Protein AF-0000000082332047 (afdb_homodimer)

Foldseek 3Di:
DPPPPPPPPVVVVVVVVVVVVVVVVVVVVVVVVVVVVVVVVVVVQVVDDFKDWAADDPVRPATWIGGPQKIAGPPPGDIDGD/DPPPPPPPPVVVVVVVVVVVVVVVVVVVVVVVVVVVVVVVVVVVQVVDDFKDWAADDPVRPATWIGGPQKIAGPPPGDIDGD

Solvent-accessible surface area (backbone atoms only — not comparable to full-atom values): 9061 Å² total; per-residue (Å²): 134,85,78,73,76,70,76,50,71,62,59,59,49,50,51,49,51,48,53,47,50,50,51,49,51,50,36,55,51,46,52,47,49,41,49,13,49,51,43,31,42,55,39,58,39,67,74,37,93,59,46,48,76,53,61,72,35,92,85,58,48,19,35,21,39,34,40,89,51,27,38,30,28,70,75,79,66,50,71,44,79,106,132,86,77,72,79,71,76,50,71,62,59,57,48,49,52,49,51,48,52,46,50,50,49,48,52,49,37,54,52,46,51,47,51,39,49,14,49,52,42,30,44,53,38,58,39,67,74,38,92,60,46,48,77,52,59,71,36,92,84,59,48,20,34,22,38,33,40,89,53,27,40,30,29,71,75,79,65,50,70,45,78,1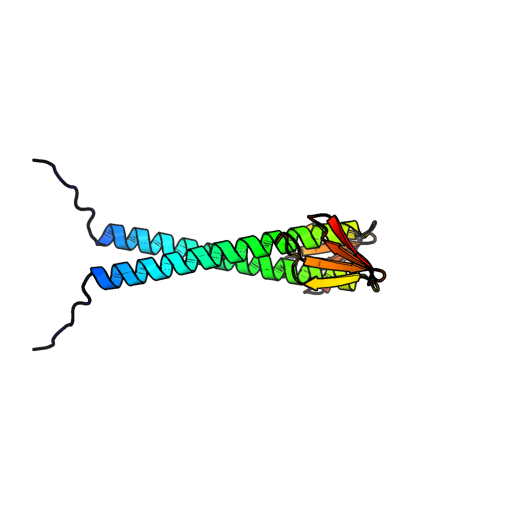06

pLDDT: mean 87.57, std 13.65, range [41.75, 98.06]

Organism: NCBI:txid2816475

Sequence (164 aa):
MNHRTRSTPARGRRVRSNRLRDLEDRLANTERRIERLENTLKGVVREFEDVSIGGPCKCGESLLIVRHRTIYCPSCRYRRTIMNHRTRSTPARGRRVRSNRLRDLEDRLANTERRIERLENTLKGVVREFEDVSIGGPCKCGESLLIVRHRTIYCPSCRYRRTI

Radius of gyration: 23.43 Å; Cα contacts (8 Å, |Δi|>4): 212; chains: 2; bounding box: 39×77×56 Å

Nearest PDB structures (foldseek):
  5n5y-assembly1_I  TM=5.019E-01  e=5.240E+00  Saccharomyces cerevisiae
  5n5y-assembly1_I  TM=5.019E-01  e=5.240E+00  Saccharomyces cerevisiae

Structure (mmCIF, N/CA/C/O backbone):
data_AF-0000000082332047-model_v1
#
loop_
_entity.id
_entity.type
_entity.pdbx_description
1 polymer 'Uncharacterized protein'
#
loop_
_atom_site.group_PDB
_atom_site.id
_atom_site.type_symbol
_atom_site.label_atom_id
_atom_site.label_alt_id
_atom_site.label_comp_id
_atom_site.label_asym_id
_atom_site.label_entity_id
_atom_site.label_seq_id
_atom_site.pdbx_PDB_ins_code
_atom_site.Cartn_x
_atom_site.Cartn_y
_atom_site.Cartn_z
_atom_site.occupancy
_atom_site.B_iso_or_equiv
_atom_site.auth_seq_id
_atom_site.auth_comp_id
_atom_site.auth_asym_id
_atom_site.auth_atom_id
_atom_site.pdbx_PDB_model_num
ATOM 1 N N . MET A 1 1 ? -0.393 38.594 42.656 1 41.75 1 MET A N 1
ATOM 2 C CA . MET A 1 1 ? -0.015 38.875 41.281 1 41.75 1 MET A CA 1
ATOM 3 C C . MET A 1 1 ? 0.125 37.594 40.469 1 41.75 1 MET A C 1
ATOM 5 O O . MET A 1 1 ? 1.046 36.812 40.688 1 41.75 1 MET A O 1
ATOM 9 N N . ASN A 1 2 ? -0.946 36.844 40.094 1 51.12 2 ASN A N 1
ATOM 10 C CA . ASN A 1 2 ? -1.049 35.719 39.188 1 51.12 2 ASN A CA 1
ATOM 11 C C . ASN A 1 2 ? -0.37 36 37.844 1 51.12 2 ASN A C 1
ATOM 13 O O . ASN A 1 2 ? -0.792 36.906 37.125 1 51.12 2 ASN A O 1
ATOM 17 N N . HIS A 1 3 ? 0.98 35.906 37.75 1 57 3 HIS A N 1
ATOM 18 C CA . HIS A 1 3 ? 1.744 36 36.5 1 57 3 HIS A CA 1
ATOM 19 C C . HIS A 1 3 ? 1.159 35.062 35.438 1 57 3 HIS A C 1
ATOM 21 O O . HIS A 1 3 ? 1.322 33.844 35.5 1 57 3 HIS A O 1
ATOM 27 N N . ARG A 1 4 ? 0.057 35.344 34.906 1 57.78 4 ARG A N 1
ATOM 28 C CA . ARG A 1 4 ? -0.281 34.688 33.656 1 57.78 4 ARG A CA 1
ATOM 29 C C . ARG A 1 4 ? 0.832 34.844 32.625 1 57.78 4 ARG A C 1
ATOM 31 O O . ARG A 1 4 ? 1.12 35.969 32.188 1 57.78 4 ARG A O 1
ATOM 38 N N . THR A 1 5 ? 1.912 34.094 32.625 1 58.16 5 THR A N 1
ATOM 39 C CA . THR A 1 5 ? 2.824 33.969 31.5 1 58.16 5 THR A CA 1
ATOM 40 C C . THR A 1 5 ? 2.049 33.875 30.188 1 58.16 5 THR A C 1
ATOM 42 O O . THR A 1 5 ? 1.42 32.844 29.906 1 58.16 5 THR A O 1
ATOM 45 N N . ARG A 1 6 ? 1.624 34.938 29.609 1 55.12 6 ARG A N 1
ATOM 46 C CA . ARG A 1 6 ? 1.064 35 28.266 1 55.12 6 ARG A CA 1
ATOM 47 C C . ARG A 1 6 ? 2.033 34.438 27.25 1 55.12 6 ARG A C 1
ATOM 49 O O . ARG A 1 6 ? 3.117 34.969 27.031 1 55.12 6 ARG A O 1
ATOM 56 N N . SER A 1 7 ? 2.107 33.094 27.109 1 59.41 7 SER A N 1
ATOM 57 C CA . SER A 1 7 ? 2.85 32.562 25.969 1 59.41 7 SER A CA 1
ATOM 58 C C . SER A 1 7 ? 2.693 33.469 24.75 1 59.41 7 SER A C 1
ATOM 60 O O . SER A 1 7 ? 1.574 33.812 24.359 1 59.41 7 SER A O 1
ATOM 62 N N . THR A 1 8 ? 3.582 34.344 24.391 1 61.56 8 THR A N 1
ATOM 63 C CA . THR A 1 8 ? 3.602 35.25 23.25 1 61.56 8 THR A CA 1
ATOM 64 C C . THR A 1 8 ? 3.08 34.562 22 1 61.56 8 THR A C 1
ATOM 66 O O . THR A 1 8 ? 3.4 33.406 21.75 1 61.56 8 THR A O 1
ATOM 69 N N . PRO A 1 9 ? 2.096 35.125 21.406 1 67.19 9 PRO A N 1
ATOM 70 C CA . PRO A 1 9 ? 1.509 34.594 20.156 1 67.19 9 PRO A CA 1
ATOM 71 C C . PRO A 1 9 ? 2.553 34.031 19.219 1 67.19 9 PRO A C 1
ATOM 73 O O . PRO A 1 9 ? 2.242 33.125 18.422 1 67.19 9 PRO A O 1
ATOM 76 N N . ALA A 1 10 ? 3.832 34.438 19.484 1 70.38 10 ALA A N 1
ATOM 77 C CA . ALA A 1 10 ? 4.875 34 18.578 1 70.38 10 ALA A CA 1
ATOM 78 C C . ALA A 1 10 ? 5.215 32.531 18.812 1 70.38 10 ALA A C 1
ATOM 80 O O . ALA A 1 10 ? 5.434 31.781 17.859 1 70.38 10 ALA A O 1
ATOM 81 N N . ARG A 1 11 ? 5.344 32.094 20.109 1 67.81 11 ARG A N 1
ATOM 82 C CA . ARG A 1 11 ? 5.688 30.703 20.422 1 67.81 11 ARG A CA 1
ATOM 83 C C . ARG A 1 11 ? 4.586 29.75 19.969 1 67.81 11 ARG A C 1
ATOM 85 O O . ARG A 1 11 ? 4.871 28.688 19.438 1 67.81 11 ARG A O 1
ATOM 92 N N . GLY A 1 12 ? 3.357 30.172 20.219 1 65 12 GLY A N 1
ATOM 93 C CA . GLY A 1 12 ? 2.217 29.375 19.781 1 65 12 GLY A CA 1
ATOM 94 C C . GLY A 1 12 ? 2.156 29.188 18.281 1 65 12 GLY A C 1
ATOM 95 O O . GLY A 1 12 ? 1.878 28.078 17.797 1 65 12 GLY A O 1
ATOM 96 N N . ARG A 1 13 ? 2.539 30.297 17.578 1 67.94 13 ARG A N 1
ATOM 97 C CA . ARG A 1 13 ? 2.553 30.25 16.109 1 67.94 13 ARG A CA 1
ATOM 98 C C . ARG A 1 13 ? 3.656 29.328 15.609 1 67.94 13 ARG A C 1
ATOM 100 O O . ARG A 1 13 ? 3.449 28.562 14.656 1 67.94 13 ARG A O 1
ATOM 107 N N . ARG A 1 14 ? 4.773 29.406 16.312 1 71.5 14 ARG A N 1
ATOM 108 C CA . ARG A 1 14 ? 5.902 28.562 15.938 1 71.5 14 ARG A CA 1
ATOM 109 C C .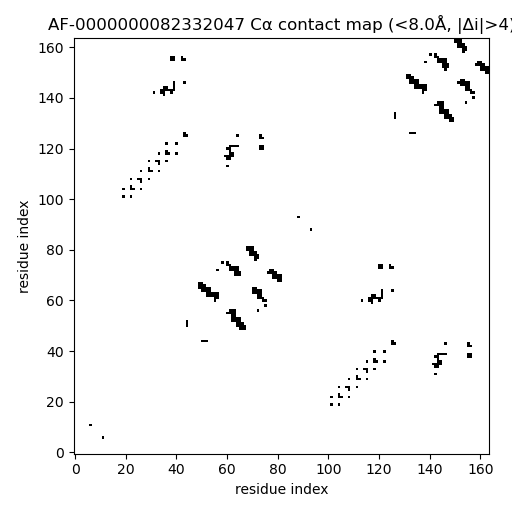 ARG A 1 14 ? 5.59 27.094 16.172 1 71.5 14 ARG A C 1
ATOM 111 O O . ARG A 1 14 ? 5.914 26.234 15.352 1 71.5 14 ARG A O 1
ATOM 118 N N . VAL A 1 15 ? 4.953 26.797 17.312 1 67.62 15 VAL A N 1
ATOM 119 C CA . VAL A 1 15 ? 4.598 25.422 17.641 1 67.62 15 VAL A CA 1
ATOM 120 C C . VAL A 1 15 ? 3.576 24.906 16.625 1 67.62 15 VAL A C 1
ATOM 122 O O . VAL A 1 15 ? 3.691 23.766 16.141 1 67.62 15 VAL A O 1
ATOM 125 N N . ARG A 1 16 ? 2.715 25.781 16.281 1 69.88 16 ARG A N 1
ATOM 126 C CA . ARG A 1 16 ? 1.701 25.391 15.297 1 69.88 16 ARG A CA 1
ATOM 127 C C . ARG A 1 16 ? 2.32 25.172 13.922 1 69.88 16 ARG A C 1
ATOM 129 O O . ARG A 1 16 ? 1.95 24.234 13.211 1 69.88 16 ARG A O 1
ATOM 136 N N . SER A 1 17 ? 3.293 26.031 13.641 1 77 17 SER A N 1
ATOM 137 C CA . SER A 1 17 ? 3.975 25.906 12.359 1 77 17 SER A CA 1
ATOM 138 C C . SER A 1 17 ? 4.77 24.609 12.289 1 77 17 SER A C 1
ATOM 140 O O . SER A 1 17 ? 4.766 23.922 11.258 1 77 17 SER A O 1
ATOM 142 N N . ASN A 1 18 ? 5.277 24.234 13.508 1 82.5 18 ASN A N 1
ATOM 143 C CA . ASN A 1 18 ? 6.062 23 13.547 1 82.5 18 ASN A CA 1
ATOM 144 C C . ASN A 1 18 ? 5.172 21.766 13.438 1 82.5 18 ASN A C 1
ATOM 146 O O . ASN A 1 18 ? 5.523 20.797 12.758 1 82.5 18 ASN A O 1
ATOM 150 N N . ARG A 1 19 ? 4.062 21.875 14.102 1 82.25 19 ARG A N 1
ATOM 151 C CA . ARG A 1 19 ? 3.133 20.75 14.031 1 82.25 19 ARG A CA 1
ATOM 152 C C . ARG A 1 19 ? 2.604 20.562 12.609 1 82.25 19 ARG A C 1
ATOM 154 O O . ARG A 1 19 ? 2.451 19.438 12.148 1 82.25 19 ARG A O 1
ATOM 161 N N . LEU A 1 20 ? 2.348 21.625 11.922 1 84.5 20 LEU A N 1
ATOM 162 C CA . LEU A 1 20 ? 1.877 21.578 10.539 1 84.5 20 LEU A CA 1
ATOM 163 C C . LEU A 1 20 ? 2.928 20.969 9.625 1 84.5 20 LEU A C 1
ATOM 165 O O . LEU A 1 20 ? 2.605 20.125 8.773 1 84.5 20 LEU A O 1
ATOM 169 N N . ARG A 1 21 ? 4.113 21.422 9.797 1 87.31 21 ARG A N 1
ATOM 170 C CA . ARG A 1 21 ? 5.203 20.891 8.992 1 87.31 21 ARG A CA 1
ATOM 171 C C . ARG A 1 21 ? 5.406 19.406 9.258 1 87.31 21 ARG A C 1
ATOM 173 O O . ARG A 1 21 ? 5.641 18.625 8.328 1 87.31 21 ARG A O 1
ATOM 180 N N . ASP A 1 22 ? 5.344 19.047 10.484 1 91.25 22 ASP A N 1
ATOM 181 C CA . ASP A 1 22 ? 5.477 17.641 10.852 1 91.25 22 ASP A CA 1
ATOM 182 C C . ASP A 1 22 ? 4.375 16.797 10.203 1 91.25 22 ASP A C 1
ATOM 184 O O . ASP A 1 22 ? 4.648 15.727 9.648 1 91.25 22 ASP A O 1
ATOM 188 N N . LEU A 1 23 ? 3.188 17.281 10.234 1 91.19 23 LEU A N 1
ATOM 189 C CA . LEU A 1 23 ? 2.064 16.578 9.633 1 91.19 23 LEU A CA 1
ATOM 190 C C . LEU A 1 23 ? 2.215 16.5 8.117 1 91.19 23 LEU A C 1
ATOM 192 O O . LEU A 1 23 ? 1.896 15.477 7.508 1 91.19 23 LEU A O 1
ATOM 196 N N . GLU A 1 24 ? 2.688 17.484 7.535 1 91 24 GLU A N 1
ATOM 197 C CA . GLU A 1 24 ? 2.916 17.484 6.094 1 91 24 GLU A CA 1
ATOM 198 C C . GLU A 1 24 ? 3.996 16.484 5.703 1 91 24 GLU A C 1
ATOM 200 O O . GLU A 1 24 ? 3.865 15.789 4.691 1 91 24 GLU A O 1
ATOM 205 N N . ASP A 1 25 ? 4.996 16.438 6.438 1 93 25 ASP A N 1
ATOM 206 C CA . ASP A 1 25 ? 6.074 15.484 6.18 1 93 25 ASP A CA 1
ATOM 207 C C . ASP A 1 25 ? 5.59 14.047 6.34 1 93 25 ASP A C 1
ATOM 209 O O . ASP A 1 25 ? 5.926 13.18 5.531 1 93 25 ASP A O 1
ATOM 213 N N . ARG A 1 26 ? 4.922 13.906 7.41 1 95.12 26 ARG A N 1
ATOM 214 C CA . ARG A 1 26 ? 4.371 12.57 7.621 1 95.12 26 ARG A CA 1
ATOM 215 C C . ARG A 1 26 ? 3.43 12.18 6.488 1 95.12 26 ARG A C 1
ATOM 217 O O . ARG A 1 26 ? 3.449 11.031 6.027 1 95.12 26 ARG A O 1
ATOM 224 N N . LEU A 1 27 ? 2.664 13.078 6.055 1 95.25 27 LEU A N 1
ATOM 225 C CA . LEU A 1 27 ? 1.746 12.805 4.953 1 95.25 27 LEU A CA 1
ATOM 226 C C . LEU A 1 27 ? 2.51 12.477 3.678 1 95.25 27 LEU A C 1
ATOM 228 O O . LEU A 1 27 ? 2.174 11.516 2.979 1 95.25 27 LEU A O 1
ATOM 232 N N . ALA A 1 28 ? 3.465 13.219 3.395 1 94.38 28 ALA A N 1
ATOM 233 C CA . ALA A 1 28 ? 4.27 12.977 2.203 1 94.38 28 ALA A CA 1
ATOM 234 C C . ALA A 1 28 ? 4.91 11.586 2.25 1 94.38 28 ALA A C 1
ATOM 236 O O . ALA A 1 28 ? 4.938 10.875 1.243 1 94.38 28 ALA A O 1
ATOM 237 N N . ASN A 1 29 ? 5.398 11.203 3.404 1 95.56 29 ASN A N 1
ATOM 238 C CA . ASN A 1 29 ? 6.012 9.891 3.574 1 95.56 29 ASN A CA 1
ATOM 239 C C . ASN A 1 29 ? 4.992 8.766 3.393 1 95.56 29 ASN A C 1
ATOM 241 O O . ASN A 1 29 ? 5.281 7.758 2.746 1 95.56 29 ASN A O 1
ATOM 245 N N . THR A 1 30 ? 3.898 8.961 3.939 1 96.62 30 THR A N 1
ATOM 246 C CA . THR A 1 30 ? 2.838 7.965 3.84 1 96.62 30 THR A CA 1
ATOM 247 C C . THR A 1 30 ? 2.375 7.812 2.393 1 96.62 30 THR A C 1
ATOM 249 O O . THR A 1 30 ? 2.098 6.699 1.939 1 96.62 30 THR A O 1
ATOM 252 N N . GLU A 1 31 ? 2.348 8.875 1.711 1 96.75 31 GLU A N 1
ATOM 253 C CA . GLU A 1 31 ? 1.951 8.828 0.306 1 96.75 31 GLU A CA 1
ATOM 254 C C . GLU A 1 31 ? 2.979 8.078 -0.533 1 96.75 31 GLU A C 1
ATOM 256 O O . GLU A 1 31 ? 2.615 7.316 -1.433 1 96.75 31 GLU A O 1
ATOM 261 N N . ARG A 1 32 ? 4.172 8.188 -0.252 1 95 32 ARG A N 1
ATOM 262 C CA . ARG A 1 32 ? 5.227 7.449 -0.937 1 95 32 ARG A CA 1
ATOM 263 C C . ARG A 1 32 ? 5.125 5.957 -0.644 1 95 32 ARG A C 1
ATOM 265 O O . ARG A 1 32 ? 5.336 5.129 -1.531 1 95 32 ARG A O 1
ATOM 272 N N . ARG A 1 33 ? 4.844 5.711 0.536 1 96.81 33 ARG A N 1
ATOM 273 C CA . ARG A 1 33 ? 4.668 4.312 0.912 1 96.81 33 ARG A CA 1
ATOM 274 C C . ARG A 1 33 ? 3.5 3.686 0.157 1 96.81 33 ARG A C 1
ATOM 276 O O . ARG A 1 33 ? 3.582 2.535 -0.278 1 96.81 33 ARG A O 1
ATOM 283 N N . ILE A 1 34 ? 2.453 4.438 0.004 1 97.56 34 ILE A N 1
ATOM 284 C CA . ILE A 1 34 ? 1.294 3.967 -0.747 1 97.56 34 ILE A CA 1
ATOM 285 C C . ILE A 1 34 ? 1.705 3.645 -2.182 1 97.56 34 ILE A C 1
ATOM 287 O O . ILE A 1 34 ? 1.398 2.566 -2.695 1 97.56 34 ILE A O 1
ATOM 291 N N . GLU A 1 35 ? 2.408 4.52 -2.758 1 97 35 GLU A N 1
ATOM 292 C CA . GLU A 1 35 ? 2.861 4.309 -4.129 1 97 35 GLU A CA 1
ATOM 293 C C . GLU A 1 35 ? 3.75 3.07 -4.23 1 97 35 GLU A 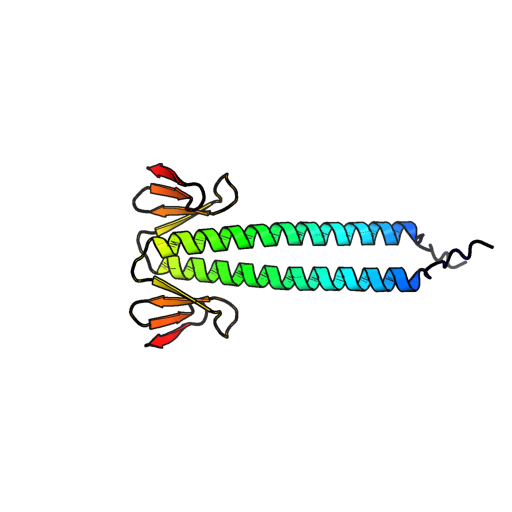C 1
ATOM 295 O O . GLU A 1 35 ? 3.604 2.268 -5.156 1 97 35 GLU A O 1
ATOM 300 N N . ARG A 1 36 ? 4.609 2.949 -3.334 1 97.62 36 ARG A N 1
ATOM 301 C CA . ARG A 1 36 ? 5.508 1.801 -3.295 1 97.62 36 ARG A CA 1
ATOM 302 C C . ARG A 1 36 ? 4.727 0.495 -3.205 1 97.62 36 ARG A C 1
ATOM 304 O O . ARG A 1 36 ? 5.004 -0.453 -3.943 1 97.62 36 ARG A O 1
ATOM 311 N N . LEU A 1 37 ? 3.77 0.5 -2.348 1 97.62 37 LEU A N 1
ATOM 3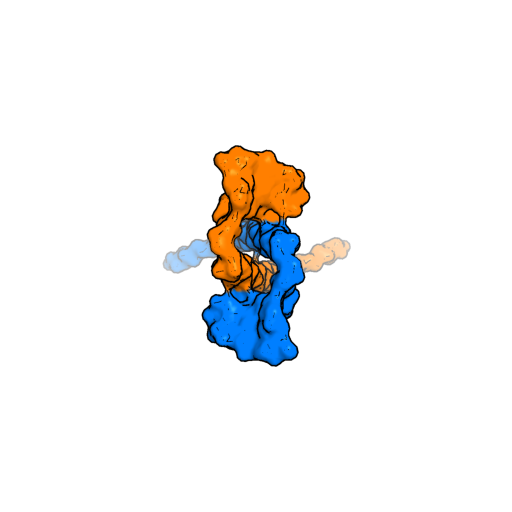12 C CA . LEU A 1 37 ? 2.971 -0.702 -2.131 1 97.62 37 LEU A CA 1
ATOM 313 C C . LEU A 1 37 ? 2.102 -1.003 -3.346 1 97.62 37 LEU A C 1
ATOM 315 O O . LEU A 1 37 ? 1.949 -2.164 -3.732 1 97.62 37 LEU A O 1
ATOM 319 N N . GLU A 1 38 ? 1.553 0.039 -3.932 1 97.44 38 GLU A N 1
ATOM 320 C CA . GLU A 1 38 ? 0.741 -0.141 -5.133 1 97.44 38 GLU A CA 1
ATOM 321 C C . GLU A 1 38 ? 1.568 -0.719 -6.277 1 97.44 38 GLU A C 1
ATOM 323 O O . GLU A 1 38 ? 1.133 -1.651 -6.953 1 97.44 38 GLU A O 1
ATOM 328 N N . ASN A 1 39 ? 2.699 -0.23 -6.43 1 97.12 39 ASN A N 1
ATOM 329 C CA . ASN A 1 39 ? 3.59 -0.727 -7.473 1 97.12 39 ASN A CA 1
ATOM 330 C C . ASN A 1 39 ? 4.004 -2.174 -7.215 1 97.12 39 ASN A C 1
ATOM 332 O O . ASN A 1 39 ? 4.086 -2.975 -8.148 1 97.12 39 ASN A O 1
ATOM 336 N N . THR A 1 40 ? 4.312 -2.453 -5.996 1 97.19 40 THR A N 1
ATOM 337 C CA . THR A 1 40 ? 4.691 -3.812 -5.629 1 97.19 40 THR A CA 1
ATOM 338 C C . THR A 1 40 ? 3.541 -4.781 -5.879 1 97.19 40 THR A C 1
ATOM 340 O O . THR A 1 40 ? 3.742 -5.867 -6.426 1 97.19 40 THR A O 1
ATOM 343 N N . LEU A 1 41 ? 2.367 -4.363 -5.488 1 96.94 41 LEU A N 1
ATOM 344 C CA . LEU A 1 41 ? 1.184 -5.191 -5.688 1 96.94 41 LEU A CA 1
ATOM 345 C C . LEU A 1 41 ? 0.951 -5.461 -7.168 1 96.94 41 LEU A C 1
ATOM 347 O O . LEU A 1 41 ? 0.695 -6.602 -7.566 1 96.94 41 LEU A O 1
ATOM 351 N N . LYS A 1 42 ? 1.071 -4.441 -7.949 1 95.5 42 LYS A N 1
ATOM 352 C CA . LYS A 1 42 ? 0.954 -4.609 -9.398 1 95.5 42 LYS A CA 1
ATOM 353 C C . LYS A 1 42 ? 2.004 -5.582 -9.922 1 95.5 42 LYS A C 1
ATOM 355 O O . LYS A 1 42 ? 1.708 -6.422 -10.773 1 95.5 42 LYS A O 1
ATOM 360 N N . GLY A 1 43 ? 3.162 -5.465 -9.445 1 94.06 43 GLY A N 1
ATOM 361 C CA . GLY A 1 43 ? 4.242 -6.352 -9.844 1 94.06 43 GLY A CA 1
ATOM 362 C C . GLY A 1 43 ? 3.98 -7.805 -9.5 1 94.06 43 GLY A C 1
ATOM 363 O O . GLY A 1 43 ? 4.207 -8.695 -10.32 1 94.06 43 GLY A O 1
ATOM 364 N N . VAL A 1 44 ? 3.521 -8.039 -8.289 1 93.75 44 VAL A N 1
ATOM 365 C CA . VAL A 1 44 ? 3.26 -9.406 -7.832 1 93.75 44 VAL A CA 1
ATOM 366 C C . VAL A 1 44 ? 2.131 -10.016 -8.656 1 93.75 44 VAL A C 1
ATOM 368 O O . VAL A 1 44 ? 2.219 -11.172 -9.078 1 93.75 44 VAL A O 1
ATOM 371 N N . VAL A 1 45 ? 1.088 -9.25 -8.938 1 93.38 45 VAL A N 1
ATOM 372 C CA . VAL A 1 45 ? -0.079 -9.742 -9.664 1 93.38 45 VAL A CA 1
ATOM 373 C C . VAL A 1 45 ? 0.313 -10.094 -11.102 1 93.38 45 VAL A C 1
ATOM 375 O O . VAL A 1 45 ? -0.202 -11.055 -11.672 1 93.38 45 VAL A O 1
ATOM 378 N N . ARG A 1 46 ? 1.261 -9.391 -11.594 1 90.75 46 ARG A N 1
ATOM 379 C CA . ARG A 1 46 ? 1.711 -9.633 -12.961 1 90.75 46 ARG A CA 1
ATOM 380 C C . ARG A 1 46 ? 2.42 -10.977 -13.078 1 90.75 46 ARG A C 1
ATOM 382 O O . ARG A 1 46 ? 2.529 -11.539 -14.172 1 90.75 46 ARG A O 1
ATOM 389 N N . GLU A 1 47 ? 2.83 -11.391 -11.984 1 86.62 47 GLU A N 1
ATOM 390 C CA . GLU A 1 47 ? 3.553 -12.656 -11.984 1 86.62 47 GLU A CA 1
ATOM 391 C C . GLU A 1 47 ? 2.602 -13.836 -12.188 1 86.62 47 GLU A C 1
ATOM 393 O O . GLU A 1 47 ? 3.039 -14.953 -12.469 1 86.62 47 GLU A O 1
ATOM 398 N N . PHE A 1 48 ? 1.339 -13.484 -12.102 1 85.25 48 PHE A N 1
ATOM 399 C CA . PHE A 1 48 ? 0.385 -14.586 -12.117 1 85.25 48 PHE A CA 1
ATOM 400 C C . PHE A 1 48 ? -0.697 -14.352 -13.164 1 85.25 48 PHE A C 1
ATOM 402 O O . PHE A 1 48 ? -1.232 -13.25 -13.273 1 85.25 48 PHE A O 1
ATOM 409 N N . GLU A 1 49 ? -1.07 -15.359 -13.914 1 84.88 49 GLU A N 1
ATOM 410 C CA . GLU A 1 49 ? -2.049 -15.25 -14.992 1 84.88 49 GLU A CA 1
ATOM 411 C C . GLU A 1 49 ? -3.475 -15.297 -14.453 1 84.88 49 GLU A C 1
ATOM 413 O O . GLU A 1 49 ? -4.387 -14.719 -15.039 1 84.88 49 GLU A O 1
ATOM 418 N N . ASP A 1 50 ? -3.592 -15.789 -13.336 1 88.88 50 ASP A N 1
ATOM 419 C CA . ASP A 1 50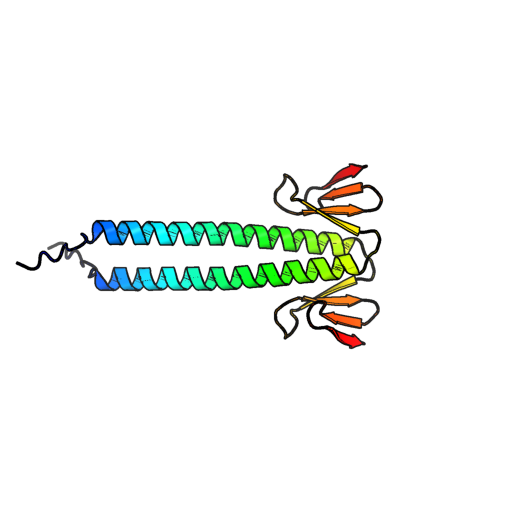 ? -4.961 -16.094 -12.93 1 88.88 50 ASP A CA 1
ATOM 420 C C . ASP A 1 50 ? -5.355 -15.273 -11.695 1 88.88 50 ASP A C 1
ATOM 422 O O . ASP A 1 50 ? -6.289 -15.641 -10.977 1 88.88 50 ASP A O 1
ATOM 426 N N . VAL A 1 51 ? -4.555 -14.281 -11.422 1 92.69 51 VAL A N 1
ATOM 427 C CA . VAL A 1 51 ? -4.871 -13.484 -10.242 1 92.69 51 VAL A CA 1
ATOM 428 C C . VAL A 1 51 ? -5.082 -12.023 -10.648 1 92.69 51 VAL A C 1
ATOM 430 O O . VAL A 1 51 ? -4.336 -11.484 -11.469 1 92.69 51 VAL A O 1
ATOM 433 N N . SER A 1 52 ? -6.164 -11.391 -10.133 1 95.19 52 SER A N 1
ATOM 434 C CA . SER A 1 52 ? -6.402 -9.961 -10.281 1 95.19 52 SER A CA 1
ATOM 435 C C . SER A 1 52 ? -6.922 -9.352 -8.984 1 95.19 52 SER A C 1
ATOM 437 O O . SER A 1 52 ? -7.234 -10.07 -8.031 1 95.19 52 SER A O 1
ATOM 439 N N . ILE A 1 53 ? -6.828 -8.07 -8.977 1 96.12 53 ILE A N 1
ATOM 440 C CA . ILE A 1 53 ? -7.238 -7.34 -7.781 1 96.12 53 ILE A CA 1
ATOM 441 C C . ILE A 1 53 ? -8.547 -6.602 -8.047 1 96.12 53 ILE A C 1
ATOM 443 O O . ILE A 1 53 ? -8.695 -5.938 -9.078 1 96.12 53 ILE A O 1
ATOM 447 N N . GLY A 1 54 ? -9.484 -6.738 -7.055 1 94.75 54 GLY A N 1
ATOM 448 C CA . GLY A 1 54 ? -10.734 -6 -7.109 1 94.75 54 GLY A CA 1
ATOM 449 C C . GLY A 1 54 ? -10.75 -4.789 -6.199 1 94.75 54 GLY A C 1
ATOM 450 O O . GLY A 1 54 ? -9.703 -4.309 -5.766 1 94.75 54 GLY A O 1
ATOM 451 N N . GLY A 1 55 ? -11.852 -4.191 -5.996 1 95.5 55 GLY A N 1
ATOM 452 C CA . GLY A 1 55 ? -12.039 -3.049 -5.117 1 95.5 55 GLY A CA 1
ATOM 453 C C . GLY A 1 55 ? -11.945 -3.404 -3.646 1 95.5 55 GLY A C 1
ATOM 454 O O . GLY A 1 55 ? -11.617 -4.543 -3.297 1 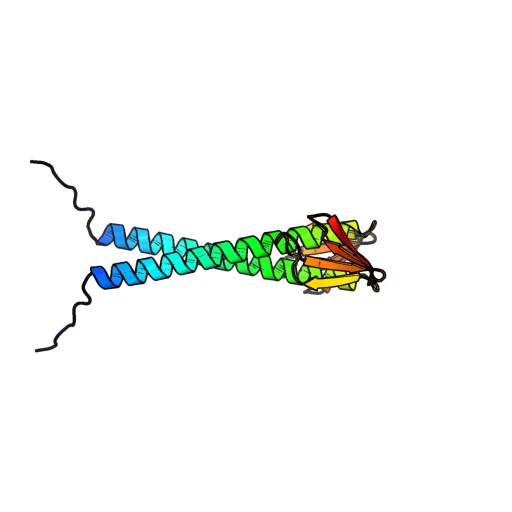95.5 55 GLY A O 1
ATOM 455 N N . PRO A 1 56 ? -12.156 -2.404 -2.883 1 96.5 56 PRO A N 1
ATOM 456 C CA . PRO A 1 56 ? -12.047 -2.623 -1.438 1 96.5 56 PRO A CA 1
ATOM 457 C C . PRO A 1 56 ? -13.148 -3.537 -0.9 1 96.5 56 PRO A C 1
ATOM 459 O O . PRO A 1 56 ? -14.289 -3.467 -1.356 1 96.5 56 PRO A O 1
ATOM 462 N N . CYS A 1 57 ? -12.703 -4.363 -0.074 1 97.75 57 CYS A N 1
ATOM 463 C CA . CYS A 1 57 ? -13.68 -5.117 0.715 1 97.75 57 CYS A CA 1
ATOM 464 C C . CYS A 1 57 ? -14.469 -4.191 1.631 1 97.75 57 CYS A C 1
ATOM 466 O O . CYS A 1 57 ? -13.969 -3.143 2.045 1 97.75 57 CYS A O 1
ATOM 468 N N . LYS A 1 58 ? -15.641 -4.594 2.027 1 96.31 58 LYS A N 1
ATOM 469 C CA . LYS A 1 58 ? -16.5 -3.814 2.92 1 96.31 58 LYS A CA 1
ATOM 470 C C . LYS A 1 58 ? -15.875 -3.699 4.312 1 96.31 58 LYS A C 1
ATOM 472 O O . LYS A 1 58 ? -16.172 -2.764 5.055 1 96.31 58 LYS A O 1
ATOM 477 N N . CYS A 1 59 ? -15.047 -4.633 4.598 1 96.94 59 CYS A N 1
ATOM 478 C CA . CYS A 1 59 ? -14.406 -4.594 5.91 1 96.94 59 CYS A CA 1
ATOM 479 C C . CYS A 1 59 ? -13.438 -3.426 6.012 1 96.94 59 CYS A C 1
ATOM 481 O O . CYS A 1 59 ? -13.078 -2.998 7.113 1 96.94 59 CYS A O 1
ATOM 483 N N . GLY A 1 60 ? -12.93 -3.051 4.914 1 95.75 60 GLY A N 1
ATOM 484 C CA . GLY A 1 60 ? -12.055 -1.892 4.863 1 95.75 60 GLY A CA 1
ATOM 485 C C . GLY A 1 60 ? -10.594 -2.236 5.074 1 95.75 60 GLY A C 1
ATOM 486 O O . GLY A 1 60 ? -9.734 -1.353 5.074 1 95.75 60 GLY A O 1
ATOM 487 N N . GLU A 1 61 ? -10.281 -3.486 5.133 1 97.25 61 GLU A N 1
ATOM 488 C CA . GLU A 1 61 ? -8.945 -3.867 5.57 1 97.25 61 GLU A CA 1
ATOM 489 C C . GLU A 1 61 ? -8.102 -4.367 4.402 1 97.25 61 GLU A C 1
ATOM 491 O O . GLU A 1 61 ? -6.875 -4.469 4.508 1 97.25 61 GLU A O 1
ATOM 496 N N . SER A 1 62 ? -8.805 -4.695 3.381 1 98 62 SER A N 1
ATOM 497 C CA . SER A 1 62 ? -8.086 -5.199 2.215 1 98 62 SER A CA 1
ATOM 498 C C . SER A 1 62 ? -8.867 -4.945 0.93 1 98 62 SER A C 1
ATOM 500 O O . SER A 1 62 ? -10.062 -4.633 0.974 1 98 62 SER A O 1
ATOM 502 N N . LEU A 1 63 ? -8.117 -5.027 -0.154 1 97.56 63 LEU A N 1
ATOM 503 C CA . LEU A 1 63 ? -8.758 -5.18 -1.459 1 97.56 63 LEU A CA 1
ATOM 504 C C . LEU A 1 63 ? -9.133 -6.637 -1.712 1 97.56 63 LEU A C 1
ATOM 506 O O . LEU A 1 63 ? -8.547 -7.547 -1.118 1 97.56 63 LEU A O 1
ATOM 510 N N . LEU A 1 64 ? -10.086 -6.758 -2.562 1 97.69 64 LEU A N 1
ATOM 511 C CA . LEU A 1 64 ? -10.508 -8.109 -2.92 1 97.69 64 LEU A CA 1
ATOM 512 C C . LEU A 1 64 ? -9.547 -8.727 -3.926 1 97.69 64 LEU A C 1
ATOM 514 O O . LEU A 1 64 ? -9.055 -8.047 -4.824 1 97.69 64 LEU A O 1
ATOM 518 N N . ILE A 1 65 ? -9.305 -10.047 -3.795 1 96.88 65 ILE A N 1
ATOM 519 C CA . ILE A 1 65 ? -8.492 -10.82 -4.723 1 96.88 65 ILE A CA 1
ATOM 520 C C . ILE A 1 65 ? -9.391 -11.719 -5.574 1 96.88 65 ILE A C 1
ATOM 522 O O . ILE A 1 65 ? -10.32 -12.344 -5.059 1 96.88 65 ILE A O 1
ATOM 526 N N . VAL A 1 66 ? -9.18 -11.68 -6.891 1 95.94 66 VAL A N 1
ATOM 527 C CA . VAL A 1 66 ? -9.93 -12.523 -7.812 1 95.94 66 VAL A CA 1
ATOM 528 C C . VAL A 1 66 ? -9.023 -13.617 -8.367 1 95.94 66 VAL A C 1
ATOM 530 O O . VAL A 1 66 ? -7.988 -13.328 -8.969 1 95.94 66 VAL A O 1
ATOM 533 N N . ARG A 1 67 ? -9.508 -14.812 -8.102 1 92.56 67 ARG A N 1
ATOM 534 C CA . ARG A 1 67 ? -8.773 -15.961 -8.617 1 92.56 67 ARG A CA 1
ATOM 535 C C . ARG A 1 67 ? -9.711 -17.125 -8.891 1 92.56 67 ARG A C 1
ATOM 537 O O . ARG A 1 67 ? -10.547 -17.469 -8.055 1 92.56 67 ARG A O 1
ATOM 544 N N . HIS A 1 68 ? -9.422 -17.766 -10.062 1 90.31 68 HIS A N 1
ATOM 545 C CA . HIS A 1 68 ? -10.188 -18.953 -10.438 1 90.31 68 HIS A CA 1
ATOM 546 C C . HIS A 1 68 ? -11.68 -18.719 -10.211 1 90.31 68 HIS A C 1
ATOM 548 O O . HIS A 1 68 ? -12.344 -19.531 -9.57 1 90.31 68 HIS A O 1
ATOM 554 N N . ARG A 1 69 ? -12.242 -17.609 -10.578 1 92.81 69 ARG A N 1
ATOM 555 C CA . ARG A 1 69 ? -13.648 -17.234 -10.578 1 92.81 69 ARG A CA 1
ATOM 556 C C . ARG A 1 69 ? -14.164 -17.062 -9.148 1 92.81 69 ARG A C 1
ATOM 558 O O . ARG A 1 69 ? -15.359 -17.219 -8.891 1 92.81 69 ARG A O 1
ATOM 565 N N . THR A 1 70 ? -13.172 -16.922 -8.32 1 95.38 70 THR A N 1
ATOM 566 C CA . THR A 1 70 ? -13.531 -16.641 -6.934 1 95.38 70 THR A CA 1
ATOM 567 C C . THR A 1 70 ? -12.984 -15.273 -6.504 1 95.38 70 THR A C 1
ATOM 569 O O . THR A 1 70 ? -11.844 -14.93 -6.824 1 95.38 70 THR A O 1
ATOM 572 N N . ILE A 1 71 ? -13.859 -14.57 -5.855 1 96.5 71 ILE A N 1
ATOM 573 C CA . ILE A 1 71 ? -13.484 -13.305 -5.238 1 96.5 71 ILE A CA 1
ATOM 574 C C . ILE A 1 71 ? -13.438 -13.461 -3.723 1 96.5 71 ILE A C 1
ATOM 576 O O . ILE A 1 71 ? -14.375 -13.992 -3.115 1 96.5 71 ILE A O 1
ATOM 580 N N . TYR A 1 72 ? -12.328 -12.977 -3.141 1 96.81 72 TYR A N 1
ATOM 581 C CA . TYR A 1 72 ? -12.281 -13.148 -1.693 1 96.81 72 TYR A CA 1
ATOM 582 C C . TYR A 1 72 ? -11.453 -12.047 -1.042 1 96.81 72 TYR A C 1
ATOM 584 O O . TYR A 1 72 ? -10.641 -11.398 -1.707 1 96.81 72 TYR A O 1
ATOM 592 N N . CYS A 1 73 ? -11.664 -11.836 0.166 1 98.06 73 CYS A N 1
ATOM 593 C CA . CYS A 1 73 ? -10.891 -10.906 0.988 1 98.06 73 CYS A CA 1
ATOM 594 C C . CYS A 1 73 ? -9.852 -11.648 1.813 1 98.06 73 CYS A C 1
ATOM 596 O O . CYS A 1 73 ? -10.188 -12.539 2.594 1 98.06 73 CYS A O 1
ATOM 598 N N . PRO A 1 74 ? -8.719 -11.273 1.8 1 96.12 74 PRO A N 1
ATOM 599 C CA . PRO A 1 74 ? -7.676 -11.984 2.541 1 96.12 74 PRO A CA 1
ATOM 600 C C . PRO A 1 74 ? -7.66 -11.625 4.023 1 96.12 74 PRO A C 1
ATOM 602 O O . PRO A 1 74 ? -6.949 -12.266 4.809 1 96.12 74 PRO A O 1
ATOM 605 N N . SER A 1 75 ? -8.477 -10.688 4.445 1 96.75 75 SER A N 1
ATOM 606 C CA . SER A 1 75 ? -8.438 -10.219 5.828 1 96.75 75 SER A CA 1
ATOM 607 C C . SER A 1 75 ? -9.633 -10.727 6.621 1 96.75 75 SER A C 1
ATOM 609 O O . SER A 1 75 ? -9.5 -11.117 7.785 1 96.75 75 SER A O 1
ATOM 611 N N . CYS A 1 76 ? -10.781 -10.625 5.949 1 96.69 76 CYS A N 1
ATOM 612 C CA . CYS A 1 76 ? -11.961 -10.984 6.73 1 96.69 76 CYS A CA 1
ATOM 613 C C . CYS A 1 76 ? -12.539 -12.312 6.266 1 96.69 76 CYS A C 1
ATOM 615 O O . CYS A 1 76 ? -13.609 -12.719 6.73 1 96.69 76 CYS A O 1
ATOM 617 N N . ARG A 1 77 ? -12.148 -12.969 5.336 1 88.25 77 ARG A N 1
ATOM 618 C CA . ARG A 1 77 ? -12.469 -14.312 4.848 1 88.25 77 ARG A CA 1
ATOM 619 C C . ARG A 1 77 ? -13.727 -14.297 3.992 1 88.25 77 ARG A C 1
ATOM 621 O O . ARG A 1 77 ? -14.297 -15.344 3.697 1 88.25 77 ARG A O 1
ATOM 628 N N . TYR A 1 78 ? -14.258 -13.133 3.736 1 96.19 78 TYR A N 1
ATOM 629 C CA . TYR A 1 78 ? -15.297 -13.055 2.717 1 96.19 78 TYR A CA 1
ATOM 630 C C . TYR A 1 78 ? -14.883 -13.812 1.459 1 96.19 78 TYR A C 1
ATOM 632 O O . TYR A 1 78 ? -13.727 -13.742 1.036 1 96.19 78 TYR A O 1
ATOM 640 N N . ARG A 1 79 ? -15.773 -14.5 0.867 1 95.56 79 ARG A N 1
ATOM 641 C CA . ARG A 1 79 ? -15.516 -15.266 -0.35 1 95.56 79 ARG A CA 1
ATOM 642 C C . ARG A 1 79 ? -16.797 -15.469 -1.152 1 95.56 79 ARG A C 1
ATOM 644 O O . ARG A 1 79 ? -17.859 -15.734 -0.581 1 95.56 79 ARG A O 1
ATOM 651 N N . ARG A 1 80 ? -16.688 -15.281 -2.41 1 95.62 80 ARG A N 1
ATOM 652 C CA . ARG A 1 80 ? -17.812 -15.453 -3.311 1 95.62 80 ARG A CA 1
ATOM 653 C C . ARG A 1 80 ? -17.375 -15.992 -4.664 1 95.62 80 ARG A C 1
ATOM 655 O O . ARG A 1 80 ? -16.359 -15.547 -5.207 1 95.62 80 ARG A O 1
ATOM 662 N N . THR A 1 81 ? -17.984 -17.016 -5.125 1 94.06 81 THR A N 1
ATOM 663 C CA . THR A 1 81 ? -17.703 -17.531 -6.461 1 94.06 81 THR A CA 1
ATOM 664 C C . THR A 1 81 ? -18.422 -16.703 -7.523 1 94.06 81 THR A C 1
ATOM 666 O O . THR A 1 81 ? -19.578 -16.312 -7.34 1 94.06 81 THR A O 1
ATOM 669 N N . ILE A 1 82 ? -17.734 -16.422 -8.695 1 85.62 82 ILE A N 1
ATOM 670 C CA . ILE A 1 82 ? -18.344 -15.656 -9.781 1 85.62 82 ILE A CA 1
ATOM 671 C C . ILE A 1 82 ? -18.594 -16.578 -10.977 1 85.62 82 ILE A C 1
ATOM 673 O O . ILE A 1 82 ? -17.875 -17.562 -11.164 1 85.62 82 ILE A O 1
ATOM 677 N N . MET B 1 1 ? -5.012 56.75 3.758 1 42 1 MET B N 1
ATOM 678 C CA . MET B 1 1 ? -5.293 55.844 4.859 1 42 1 MET B CA 1
ATOM 679 C C . MET B 1 1 ? -5.285 54.375 4.379 1 42 1 MET B C 1
ATOM 681 O O . MET B 1 1 ? -6.156 53.969 3.607 1 42 1 MET B O 1
ATOM 685 N N . ASN B 1 2 ? -4.113 53.719 4.07 1 51.41 2 ASN B N 1
ATOM 686 C CA . ASN B 1 2 ? -3.867 52.312 3.803 1 51.41 2 ASN B CA 1
ATOM 687 C C . ASN B 1 2 ? -4.523 51.406 4.852 1 51.41 2 ASN B C 1
ATOM 689 O O . ASN B 1 2 ? -4.16 51.469 6.027 1 51.41 2 ASN B O 1
ATOM 693 N N . HIS B 1 3 ? -5.859 51.188 4.793 1 57.75 3 HIS B N 1
ATOM 694 C CA . HIS B 1 3 ? -6.582 50.219 5.617 1 57.75 3 HIS B CA 1
ATOM 695 C C . HIS B 1 3 ? -5.883 48.844 5.609 1 57.75 3 HIS B C 1
ATOM 697 O O . HIS B 1 3 ? -5.922 48.156 4.609 1 57.75 3 HIS B O 1
ATOM 703 N N . ARG B 1 4 ? -4.793 48.75 6.246 1 58.41 4 ARG B N 1
ATOM 704 C CA . ARG B 1 4 ? -4.34 47.375 6.531 1 58.41 4 ARG B CA 1
ATOM 705 C C . ARG B 1 4 ? -5.438 46.562 7.227 1 58.41 4 ARG B C 1
ATOM 707 O O . ARG B 1 4 ? -5.855 46.906 8.336 1 58.41 4 ARG B O 1
ATOM 714 N N . THR B 1 5 ? -6.406 45.969 6.555 1 58.53 5 THR B N 1
ATOM 715 C CA . THR B 1 5 ? -7.277 44.938 7.121 1 58.53 5 THR B CA 1
ATOM 716 C C . THR B 1 5 ? -6.469 43.938 7.949 1 58.53 5 THR B C 1
ATOM 718 O O . THR B 1 5 ? -5.715 43.125 7.398 1 58.53 5 THR B O 1
ATOM 721 N N . ARG B 1 6 ? -6.16 44.25 9.172 1 55.91 6 ARG B N 1
ATOM 722 C CA . ARG B 1 6 ? -5.582 43.312 10.133 1 55.91 6 ARG B CA 1
ATOM 723 C C . ARG B 1 6 ? -6.465 42.094 10.297 1 55.91 6 ARG B C 1
ATOM 725 O O . ARG B 1 6 ? -7.582 42.188 10.805 1 55.91 6 ARG B O 1
ATOM 732 N N . SER B 1 7 ? -6.371 41.125 9.359 1 59.66 7 SER B N 1
ATOM 733 C CA . SER B 1 7 ? -7.039 39.875 9.664 1 59.66 7 SER B CA 1
ATOM 734 C C . SER B 1 7 ? -6.918 39.5 11.141 1 59.66 7 SER B C 1
ATOM 736 O O . SER B 1 7 ? -5.82 39.531 11.703 1 59.66 7 SER B O 1
ATOM 738 N N . THR B 1 8 ? -7.879 39.656 11.984 1 62.31 8 THR B N 1
ATOM 739 C CA . THR B 1 8 ? -7.93 39.344 13.406 1 62.31 8 THR B CA 1
ATOM 740 C C . THR B 1 8 ? -7.297 37.969 13.68 1 62.31 8 THR B C 1
ATOM 742 O O . THR B 1 8 ? -7.496 37.031 12.922 1 62.31 8 THR B O 1
ATOM 745 N N . PRO B 1 9 ? -6.363 37.969 14.57 1 68.25 9 PRO B N 1
ATOM 746 C CA . PRO B 1 9 ? -5.676 36.75 14.969 1 68.25 9 PRO B CA 1
ATOM 747 C C . PRO B 1 9 ? -6.617 35.562 15.055 1 68.25 9 PRO B C 1
ATOM 749 O O . PRO B 1 9 ? -6.188 34.406 14.852 1 68.25 9 PRO B O 1
ATOM 752 N N . ALA B 1 10 ? -7.91 35.906 15.188 1 71.25 10 ALA B N 1
ATOM 753 C CA . ALA B 1 10 ? -8.859 34.781 15.359 1 71.25 10 ALA B CA 1
ATOM 754 C C . ALA B 1 10 ? -9.094 34.062 14.039 1 71.25 10 ALA B C 1
ATOM 756 O O . ALA B 1 10 ? -9.203 32.844 14.016 1 71.25 10 ALA B O 1
ATOM 757 N N . ARG B 1 11 ? -9.227 34.812 12.891 1 69.12 11 ARG B N 1
ATOM 758 C CA . ARG B 1 11 ? -9.469 34.188 11.586 1 69.12 11 ARG B CA 1
ATOM 759 C C . ARG B 1 11 ? -8.273 33.375 11.148 1 69.12 11 ARG B C 1
ATOM 761 O O . ARG B 1 11 ? -8.445 32.25 10.609 1 69.12 11 ARG B O 1
ATOM 768 N N . GLY B 1 12 ? -7.102 33.906 11.391 1 65.44 12 GLY B N 1
ATOM 769 C CA . GLY B 1 12 ? -5.879 33.156 11.078 1 65.44 12 GLY B CA 1
ATOM 770 C C . GLY B 1 12 ? -5.742 31.875 11.844 1 65.44 12 GLY B C 1
ATOM 771 O O . GLY B 1 12 ? -5.34 30.844 11.289 1 65.44 12 GLY B O 1
ATOM 772 N N . ARG B 1 13 ? -6.211 31.953 13.133 1 68.06 13 ARG B N 1
ATOM 773 C CA . ARG B 1 13 ? -6.156 30.781 13.992 1 68.06 13 ARG B CA 1
ATOM 774 C C . ARG B 1 13 ? -7.141 29.719 13.516 1 68.06 13 ARG B C 1
ATOM 776 O O . ARG B 1 13 ? -6.82 28.531 13.508 1 68.06 13 ARG B O 1
ATOM 783 N N . ARG B 1 14 ? -8.305 30.219 13.086 1 71.56 14 ARG B N 1
ATOM 784 C CA . ARG B 1 14 ? -9.32 29.297 12.602 1 71.56 14 ARG B CA 1
ATOM 785 C C . ARG B 1 14 ? -8.891 28.641 11.297 1 71.56 14 ARG B C 1
ATOM 787 O O . ARG B 1 14 ? -9.078 27.438 11.109 1 71.56 14 ARG B O 1
ATOM 794 N N . VAL B 1 15 ? -8.312 29.422 10.406 1 67.75 15 VAL B N 1
ATOM 795 C CA . VAL B 1 15 ? -7.848 28.891 9.133 1 67.75 15 VAL B CA 1
ATOM 796 C C . VAL B 1 15 ? -6.73 27.875 9.383 1 67.75 15 VAL B C 1
ATOM 798 O O . VAL B 1 15 ? -6.715 26.797 8.773 1 67.75 15 VAL B O 1
ATOM 801 N N . ARG B 1 16 ? -5.938 28.172 10.328 1 70.19 16 ARG B N 1
ATOM 802 C CA . ARG B 1 16 ? -4.84 27.281 10.656 1 70.19 16 ARG B CA 1
ATOM 803 C C . ARG B 1 16 ? -5.355 26 11.297 1 70.19 16 ARG B C 1
ATOM 805 O O . ARG B 1 16 ? -4.867 24.906 11 1 70.19 16 ARG B O 1
ATOM 812 N N . SER B 1 17 ? -6.387 26.219 12.117 1 77.69 17 SER B N 1
ATOM 813 C CA . SER B 1 17 ? -6.984 25.047 12.758 1 77.69 17 SER B CA 1
ATOM 814 C C . SER B 1 17 ? -7.652 24.141 11.742 1 77.69 17 SER B C 1
ATOM 816 O O . SER B 1 17 ? -7.527 22.906 11.828 1 77.69 17 SER B O 1
ATOM 818 N N . ASN B 1 18 ? -8.172 24.812 10.68 1 82.56 18 ASN B N 1
ATOM 819 C CA . ASN B 1 18 ? -8.828 24.031 9.641 1 82.56 18 ASN B CA 1
ATOM 820 C C . ASN B 1 18 ? -7.82 23.281 8.773 1 82.56 18 ASN B C 1
ATOM 822 O O . ASN B 1 18 ? -8.039 22.125 8.414 1 82.56 18 ASN B O 1
ATOM 826 N N . ARG B 1 19 ? -6.77 24 8.516 1 82.31 19 ARG B N 1
ATOM 827 C CA . ARG B 1 19 ? -5.734 23.359 7.711 1 82.31 19 ARG B CA 1
ATOM 828 C C . ARG B 1 19 ? -5.117 22.172 8.453 1 82.31 19 ARG B C 1
ATOM 830 O O . ARG B 1 19 ? -4.832 21.141 7.848 1 82.31 19 ARG B O 1
ATOM 837 N N . LEU B 1 20 ? -4.93 22.281 9.719 1 84.62 20 LEU B N 1
ATOM 838 C CA . LEU B 1 20 ? -4.387 21.203 10.547 1 84.62 20 LEU B CA 1
ATOM 839 C C . LEU B 1 20 ? -5.328 20 10.57 1 84.62 20 LEU B C 1
ATOM 841 O O . LEU B 1 20 ? -4.883 18.859 10.445 1 84.62 20 LEU B O 1
ATOM 845 N N . ARG B 1 21 ? -6.555 20.312 10.773 1 87.19 21 ARG B N 1
ATOM 846 C CA . ARG B 1 21 ? -7.547 19.234 10.797 1 87.19 21 ARG B CA 1
ATOM 847 C C . ARG B 1 21 ? -7.617 18.531 9.445 1 87.19 21 ARG B C 1
ATOM 849 O O . ARG B 1 21 ? -7.727 17.312 9.383 1 87.19 21 ARG B O 1
ATOM 856 N N . ASP B 1 22 ? -7.57 19.281 8.414 1 91.25 22 ASP B N 1
ATOM 857 C CA . ASP B 1 22 ? -7.582 18.703 7.074 1 91.25 22 ASP B CA 1
ATOM 858 C C . ASP B 1 22 ? -6.375 17.797 6.855 1 91.25 22 ASP B C 1
ATOM 860 O O . ASP B 1 22 ? -6.512 16.688 6.332 1 91.25 22 ASP B O 1
ATOM 864 N N . LEU B 1 23 ? -5.234 18.234 7.273 1 91.38 23 LEU B N 1
ATOM 865 C CA . LEU B 1 23 ? -4.02 17.453 7.129 1 91.38 23 LEU B CA 1
ATOM 866 C C . LEU B 1 23 ? -4.082 16.188 7.98 1 91.38 23 LEU B C 1
ATOM 868 O O . LEU B 1 23 ? -3.631 15.117 7.555 1 91.38 23 LEU B O 1
ATOM 872 N N . GLU B 1 24 ? -4.625 16.281 9.086 1 91.06 24 GLU B N 1
ATOM 873 C CA . GLU B 1 24 ? -4.777 15.117 9.953 1 91.06 24 GLU B CA 1
ATOM 874 C C . GLU B 1 24 ? -5.73 14.094 9.352 1 91.06 24 GLU B C 1
ATOM 876 O O . GLU B 1 24 ? -5.48 12.883 9.422 1 91.06 24 GLU B O 1
ATOM 881 N N . ASP B 1 25 ? -6.766 14.547 8.828 1 93.06 25 ASP B N 1
ATOM 882 C CA . ASP B 1 25 ? -7.727 13.664 8.18 1 93.06 25 ASP B CA 1
ATOM 883 C C . ASP B 1 25 ? -7.109 12.969 6.969 1 93.06 25 ASP B C 1
ATOM 885 O O . ASP B 1 25 ? -7.316 11.773 6.758 1 93.06 25 ASP B O 1
ATOM 889 N N . ARG B 1 26 ? -6.473 13.781 6.234 1 95.31 26 ARG B N 1
ATOM 890 C CA . ARG B 1 26 ? -5.801 13.203 5.074 1 95.31 26 ARG B CA 1
ATOM 891 C C . ARG B 1 26 ? -4.766 12.172 5.5 1 95.31 26 ARG B C 1
ATOM 893 O O . ARG B 1 26 ? -4.641 11.117 4.875 1 95.31 26 ARG B O 1
ATOM 900 N N . LEU B 1 27 ? -4.074 12.445 6.512 1 95.19 27 LEU B N 1
ATOM 901 C CA . LEU B 1 27 ? -3.078 11.508 7.016 1 95.19 27 LEU B CA 1
ATOM 902 C C . LEU B 1 27 ? -3.738 10.219 7.496 1 95.19 27 LEU B C 1
ATOM 904 O O . LEU B 1 27 ? -3.27 9.117 7.184 1 95.19 27 LEU B O 1
ATOM 908 N N . ALA B 1 28 ? -4.75 10.344 8.203 1 94.44 28 ALA B N 1
ATOM 909 C CA . ALA B 1 28 ? -5.469 9.172 8.695 1 94.44 28 ALA B CA 1
ATOM 910 C C . ALA B 1 28 ? -5.965 8.305 7.539 1 94.44 28 ALA B C 1
ATOM 912 O O . ALA B 1 28 ? -5.867 7.078 7.59 1 94.44 28 ALA B O 1
ATOM 913 N N . ASN B 1 29 ? -6.461 8.922 6.508 1 95.62 29 ASN B N 1
ATOM 914 C CA . ASN B 1 29 ? -6.941 8.203 5.336 1 95.62 29 ASN B CA 1
ATOM 915 C C . ASN B 1 29 ? -5.801 7.488 4.613 1 95.62 29 ASN B C 1
ATOM 917 O O . ASN B 1 29 ? -5.949 6.336 4.195 1 95.62 29 ASN B O 1
ATOM 921 N N . THR B 1 30 ? -4.766 8.156 4.5 1 96.56 30 THR B N 1
ATOM 922 C CA . THR B 1 30 ? -3.604 7.578 3.836 1 96.56 30 THR B CA 1
ATOM 923 C C . THR B 1 30 ? -3.062 6.391 4.625 1 96.56 30 THR B C 1
ATOM 925 O O . THR B 1 30 ? -2.648 5.387 4.039 1 96.56 30 THR B O 1
ATOM 928 N N . GLU B 1 31 ? -3.109 6.488 5.871 1 96.69 31 GLU B N 1
ATOM 929 C CA . GLU B 1 31 ? -2.643 5.395 6.719 1 96.69 31 GLU B CA 1
ATOM 930 C C . GLU B 1 31 ? -3.545 4.172 6.59 1 96.69 31 GLU B C 1
ATOM 932 O O . GLU B 1 31 ? -3.062 3.039 6.566 1 96.69 31 GLU B O 1
ATOM 937 N N . ARG B 1 32 ? -4.758 4.34 6.438 1 95.12 32 ARG B N 1
ATOM 938 C CA . ARG B 1 32 ? -5.695 3.244 6.219 1 95.12 32 ARG B CA 1
ATOM 939 C C . ARG B 1 32 ? -5.449 2.58 4.867 1 95.12 32 ARG B C 1
ATOM 941 O O . ARG B 1 32 ? -5.531 1.355 4.746 1 95.12 32 ARG B O 1
ATOM 948 N N . ARG B 1 33 ? -5.203 3.395 3.977 1 96.88 33 ARG B N 1
ATOM 949 C CA . ARG B 1 33 ? -4.898 2.861 2.652 1 96.88 33 ARG B CA 1
ATOM 950 C C . ARG B 1 33 ? -3.641 2.002 2.684 1 96.88 33 ARG B C 1
ATOM 952 O O . ARG B 1 33 ? -3.584 0.95 2.043 1 96.88 33 ARG B O 1
ATOM 959 N N . ILE B 1 34 ? -2.668 2.432 3.424 1 97.56 34 ILE B N 1
ATOM 960 C CA . ILE B 1 34 ? -1.433 1.672 3.574 1 97.56 34 ILE B CA 1
ATOM 961 C C . ILE B 1 34 ? -1.738 0.304 4.18 1 97.56 34 ILE B C 1
ATOM 963 O O . ILE B 1 34 ? -1.296 -0.724 3.66 1 97.56 34 ILE B O 1
ATOM 967 N N . GLU B 1 35 ? -2.508 0.307 5.176 1 96.88 35 GLU B N 1
ATOM 968 C CA . GLU B 1 35 ? -2.865 -0.949 5.824 1 96.88 35 GLU B CA 1
ATOM 969 C C . GLU B 1 35 ? -3.613 -1.873 4.867 1 96.88 35 GLU B C 1
ATOM 971 O O . GLU B 1 35 ? -3.34 -3.074 4.812 1 96.88 35 GLU B O 1
ATOM 976 N N . ARG B 1 36 ? -4.5 -1.325 4.18 1 97.62 36 ARG B N 1
ATOM 977 C CA . ARG B 1 36 ? -5.273 -2.086 3.203 1 97.62 36 ARG B CA 1
ATOM 978 C C . ARG B 1 36 ? -4.359 -2.727 2.164 1 97.62 36 ARG B C 1
ATOM 980 O O . ARG B 1 36 ? -4.496 -3.912 1.856 1 97.62 36 ARG B O 1
ATOM 987 N N . LEU B 1 37 ? -3.459 -1.954 1.688 1 97.62 37 LEU B N 1
ATOM 988 C CA . LEU B 1 37 ? -2.551 -2.432 0.65 1 97.62 37 LEU B CA 1
ATOM 989 C C . LEU B 1 37 ? -1.595 -3.48 1.205 1 97.62 37 LEU B C 1
ATOM 991 O O . LEU B 1 37 ? -1.303 -4.477 0.539 1 97.62 37 LEU B O 1
ATOM 995 N N . GLU B 1 38 ? -1.122 -3.256 2.422 1 97.38 38 GLU B N 1
ATOM 996 C CA . GLU B 1 38 ? -0.237 -4.227 3.061 1 97.38 38 GLU B CA 1
ATOM 997 C C . GLU B 1 38 ? -0.942 -5.562 3.268 1 97.38 38 GLU B C 1
ATOM 999 O O . GLU B 1 38 ? -0.38 -6.621 2.975 1 97.38 38 GLU B O 1
ATOM 1004 N N . ASN B 1 39 ? -2.1 -5.5 3.686 1 97.06 39 ASN B N 1
ATOM 1005 C CA . ASN B 1 39 ? -2.885 -6.715 3.891 1 97.06 39 ASN B CA 1
ATOM 1006 C C . ASN B 1 39 ? -3.158 -7.434 2.572 1 97.06 39 ASN B C 1
ATOM 1008 O O . ASN B 1 39 ? -3.111 -8.664 2.51 1 97.06 39 ASN B O 1
ATOM 1012 N N . THR B 1 40 ? -3.506 -6.68 1.591 1 97.19 40 THR B N 1
ATOM 1013 C CA . THR B 1 40 ? -3.762 -7.258 0.277 1 97.19 40 THR B CA 1
ATOM 1014 C C . THR B 1 40 ? -2.504 -7.922 -0.275 1 97.19 40 THR B C 1
ATOM 1016 O O . THR B 1 40 ? -2.564 -9.039 -0.8 1 97.19 40 THR B O 1
ATOM 1019 N N . LEU B 1 41 ? -1.393 -7.238 -0.128 1 96.94 41 LEU B N 1
ATOM 1020 C CA . LEU B 1 41 ? -0.122 -7.781 -0.597 1 96.94 41 LEU B CA 1
ATOM 1021 C C . LEU B 1 41 ? 0.205 -9.086 0.113 1 96.94 41 LEU B C 1
ATOM 1023 O O . LEU B 1 41 ? 0.593 -10.07 -0.528 1 96.94 41 LEU B O 1
ATOM 1027 N N . LYS B 1 42 ? 0.005 -9.102 1.393 1 95.44 42 LYS B N 1
ATOM 1028 C CA . LYS B 1 42 ? 0.209 -10.328 2.154 1 95.44 42 LYS B CA 1
ATOM 1029 C C . LYS B 1 42 ? -0.711 -11.445 1.66 1 95.44 42 LYS B C 1
ATOM 1031 O O . LYS B 1 42 ? -0.292 -12.594 1.54 1 95.44 42 LYS B O 1
ATOM 1036 N N . GLY B 1 43 ? -1.892 -11.109 1.398 1 93.94 43 GLY B N 1
ATOM 1037 C CA . GLY B 1 43 ? -2.855 -12.07 0.891 1 93.94 43 GLY B CA 1
ATOM 1038 C C . GLY B 1 43 ? -2.463 -12.656 -0.454 1 93.94 43 GLY B C 1
ATOM 1039 O O . GLY B 1 43 ? -2.564 -13.867 -0.664 1 93.94 43 GLY B O 1
ATOM 1040 N N . VAL B 1 44 ? -2.039 -11.805 -1.352 1 93.62 44 VAL B N 1
ATOM 1041 C CA . VAL B 1 44 ? -1.659 -12.25 -2.688 1 93.62 44 VAL B CA 1
ATOM 1042 C C . VAL B 1 44 ? -0.436 -13.156 -2.604 1 93.62 44 VAL B C 1
ATOM 1044 O O . VAL B 1 44 ? -0.386 -14.203 -3.252 1 93.62 44 VAL B O 1
ATOM 1047 N N . VAL B 1 45 ? 0.534 -12.812 -1.786 1 93.31 45 VAL B N 1
ATOM 1048 C CA . VAL B 1 45 ? 1.776 -13.57 -1.66 1 93.31 45 VAL B CA 1
ATOM 1049 C C . VAL B 1 45 ? 1.486 -14.945 -1.067 1 93.31 45 VAL B C 1
ATOM 1051 O O . VAL B 1 45 ? 2.119 -15.938 -1.442 1 93.31 45 VAL B O 1
ATOM 1054 N N . ARG B 1 46 ? 0.496 -14.992 -0.248 1 90.69 46 ARG B N 1
ATOM 1055 C CA . ARG B 1 46 ? 0.134 -16.25 0.388 1 90.69 46 ARG B CA 1
ATOM 1056 C C . ARG B 1 46 ? -0.436 -17.234 -0.629 1 90.69 46 ARG B C 1
ATOM 1058 O O . ARG B 1 46 ? -0.43 -18.453 -0.401 1 90.69 46 ARG B O 1
ATOM 1065 N N . GLU B 1 47 ? -0.864 -16.688 -1.644 1 86.62 47 GLU B N 1
ATOM 1066 C CA . GLU B 1 47 ? -1.464 -17.531 -2.666 1 86.62 47 GLU B CA 1
ATOM 1067 C C . GLU B 1 47 ? -0.398 -18.312 -3.434 1 86.62 47 GLU B C 1
ATOM 1069 O O . GLU B 1 47 ? -0.712 -19.266 -4.16 1 86.62 47 GLU B O 1
ATOM 1074 N N . PHE B 1 48 ? 0.821 -17.922 -3.158 1 85.5 48 PHE B N 1
ATOM 1075 C CA . PHE B 1 48 ? 1.873 -18.516 -3.975 1 85.5 48 PHE B CA 1
ATOM 1076 C C . PHE B 1 48 ? 2.988 -19.062 -3.1 1 85.5 48 PHE B C 1
ATOM 1078 O O . PHE B 1 48 ? 3.412 -18.422 -2.137 1 85.5 48 PHE B O 1
ATOM 1085 N N . GLU B 1 49 ? 3.52 -20.219 -3.422 1 84.69 49 GLU B N 1
ATOM 1086 C CA . GLU B 1 49 ? 4.547 -20.891 -2.631 1 84.69 49 GLU B CA 1
ATOM 1087 C C . GLU B 1 49 ? 5.938 -20.359 -2.959 1 84.69 49 GLU B C 1
ATOM 1089 O O . GLU B 1 49 ? 6.824 -20.359 -2.105 1 84.69 49 GLU B O 1
ATOM 1094 N N . ASP B 1 50 ? 6.035 -19.781 -4.035 1 89.06 50 ASP B N 1
ATOM 1095 C CA . ASP B 1 50 ? 7.398 -19.516 -4.477 1 89.06 50 ASP B CA 1
ATOM 1096 C C . ASP B 1 50 ? 7.648 -18.016 -4.57 1 89.06 50 ASP B C 1
ATOM 1098 O O . ASP B 1 50 ? 8.578 -17.578 -5.258 1 89.06 50 ASP B O 1
ATOM 1102 N N . VAL B 1 51 ? 6.734 -17.266 -3.984 1 92.75 51 VAL B N 1
ATOM 1103 C CA . VAL B 1 51 ? 6.91 -15.82 -4.055 1 92.75 51 VAL B CA 1
ATOM 1104 C C . VAL B 1 51 ? 7 -15.234 -2.646 1 92.75 51 VAL B C 1
ATOM 1106 O O . VAL B 1 51 ? 6.246 -15.633 -1.755 1 92.75 51 VAL B O 1
ATOM 1109 N N . SER B 1 52 ? 7.996 -14.328 -2.412 1 95.25 52 SER B N 1
ATOM 1110 C CA . SER B 1 52 ? 8.102 -13.555 -1.181 1 95.25 52 SER B CA 1
ATOM 1111 C C . SER B 1 52 ? 8.5 -12.109 -1.469 1 95.25 52 SER B C 1
ATOM 1113 O O . SER B 1 52 ? 8.844 -11.773 -2.602 1 95.25 52 SER B O 1
ATOM 1115 N N . ILE B 1 53 ? 8.273 -11.328 -0.466 1 96.19 53 ILE B N 1
ATOM 1116 C CA . ILE B 1 53 ? 8.555 -9.906 -0.603 1 96.19 53 ILE B CA 1
ATOM 1117 C C . ILE B 1 53 ? 9.797 -9.539 0.208 1 96.19 53 ILE B C 1
ATOM 1119 O O . ILE B 1 53 ? 9.93 -9.938 1.369 1 96.19 53 ILE B O 1
ATOM 1123 N N . GLY B 1 54 ? 10.68 -8.742 -0.453 1 94.81 54 GLY B N 1
ATOM 1124 C CA . GLY B 1 54 ? 11.859 -8.219 0.224 1 94.81 54 GLY B CA 1
ATOM 1125 C C . GLY B 1 54 ? 11.719 -6.766 0.627 1 94.81 54 GLY B C 1
ATOM 1126 O O . GLY B 1 54 ? 10.602 -6.238 0.693 1 94.81 54 GLY B O 1
ATOM 1127 N N . GLY B 1 55 ? 12.742 -6.133 1.004 1 95.44 55 GLY B N 1
ATOM 1128 C CA . GLY B 1 55 ? 12.773 -4.73 1.38 1 95.44 55 GLY B CA 1
ATOM 1129 C C . GLY B 1 55 ? 12.641 -3.791 0.196 1 95.44 55 GLY B C 1
ATOM 1130 O O . GLY B 1 55 ? 12.414 -4.234 -0.931 1 95.44 55 GLY B O 1
ATOM 1131 N N . PRO B 1 56 ? 12.695 -2.551 0.549 1 96.56 56 PRO B N 1
ATOM 1132 C CA . PRO B 1 56 ? 12.547 -1.555 -0.515 1 96.56 56 PRO B CA 1
ATOM 1133 C C . PRO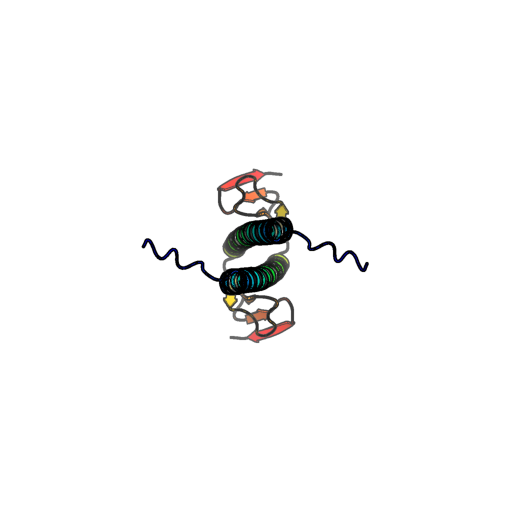 B 1 56 ? 13.703 -1.574 -1.512 1 96.56 56 PRO B C 1
ATOM 1135 O O . PRO B 1 56 ? 14.852 -1.775 -1.122 1 96.56 56 PRO B O 1
ATOM 1138 N N . CYS B 1 57 ? 13.305 -1.474 -2.699 1 97.81 57 CYS B N 1
ATOM 1139 C CA . CYS B 1 57 ? 14.305 -1.208 -3.729 1 97.81 57 CYS B CA 1
ATOM 1140 C C . CYS B 1 57 ? 14.953 0.158 -3.523 1 97.81 57 CYS B C 1
ATOM 1142 O O . CYS B 1 57 ? 14.328 1.067 -2.975 1 97.81 57 CYS B O 1
ATOM 1144 N N . LYS B 1 58 ? 16.141 0.358 -4.031 1 96.25 58 LYS B N 1
ATOM 1145 C CA . LYS B 1 58 ? 16.859 1.62 -3.918 1 96.25 58 LYS B CA 1
ATOM 1146 C C . LYS B 1 58 ? 16.156 2.725 -4.711 1 96.25 58 LYS B C 1
ATOM 1148 O O . LYS B 1 58 ? 16.328 3.908 -4.406 1 96.25 58 LYS B O 1
ATOM 1153 N N . CYS B 1 59 ? 15.398 2.305 -5.652 1 97 59 CYS B N 1
ATOM 1154 C CA . CYS B 1 59 ? 14.703 3.301 -6.457 1 97 59 CYS B CA 1
ATOM 1155 C C . CYS B 1 59 ? 13.609 3.988 -5.645 1 97 59 CYS B C 1
ATOM 1157 O O . CYS B 1 59 ? 13.156 5.074 -6.008 1 97 59 CYS B O 1
ATOM 1159 N N . GLY B 1 60 ? 13.125 3.289 -4.715 1 95.81 60 GLY B N 1
ATOM 1160 C CA . GLY B 1 60 ? 12.141 3.863 -3.811 1 95.81 60 GLY B CA 1
ATOM 1161 C C . GLY B 1 60 ? 10.711 3.67 -4.285 1 95.81 60 GLY B C 1
ATOM 1162 O O . GLY B 1 60 ? 9.773 4.109 -3.627 1 95.81 60 GLY B O 1
ATOM 1163 N N . GLU B 1 61 ? 10.547 2.926 -5.332 1 97.31 61 GLU B N 1
ATOM 1164 C CA . GLU B 1 61 ? 9.234 2.902 -5.969 1 97.31 61 GLU B CA 1
ATOM 1165 C C . GLU B 1 61 ? 8.508 1.592 -5.688 1 97.31 61 GLU B C 1
ATOM 1167 O O . GLU B 1 61 ? 7.297 1.49 -5.898 1 97.31 61 GLU B O 1
ATOM 1172 N N . SER B 1 62 ? 9.305 0.666 -5.273 1 98.06 62 SER B N 1
ATOM 1173 C CA . SER B 1 62 ? 8.695 -0.629 -4.988 1 98.06 62 SER B CA 1
ATOM 1174 C C . SER B 1 62 ? 9.516 -1.408 -3.963 1 98.06 62 SER B C 1
ATOM 1176 O O . SER B 1 62 ? 10.664 -1.064 -3.688 1 98.06 62 SER B O 1
ATOM 1178 N N . LEU B 1 63 ? 8.82 -2.393 -3.4 1 97.62 63 LEU B N 1
ATOM 1179 C CA . LEU B 1 63 ? 9.531 -3.449 -2.691 1 97.62 63 LEU B CA 1
ATOM 1180 C C . LEU B 1 63 ? 10.078 -4.488 -3.666 1 97.62 63 LEU B C 1
ATOM 1182 O O . LEU B 1 63 ? 9.562 -4.629 -4.781 1 97.62 63 LEU B O 1
ATOM 1186 N N . LEU B 1 64 ? 11.062 -5.137 -3.191 1 97.75 64 LEU B N 1
ATOM 1187 C CA . LEU B 1 64 ? 11.633 -6.195 -4.016 1 97.75 64 LEU B CA 1
ATOM 1188 C C . LEU B 1 64 ? 10.789 -7.461 -3.941 1 97.75 64 LEU B C 1
ATOM 1190 O O . LEU B 1 64 ? 10.273 -7.809 -2.875 1 97.75 64 LEU B O 1
ATOM 1194 N N . ILE B 1 65 ? 10.688 -8.188 -5.066 1 96.94 65 ILE B N 1
ATOM 1195 C CA . ILE B 1 65 ? 10 -9.469 -5.152 1 96.94 65 ILE B CA 1
ATOM 1196 C C . ILE B 1 65 ? 11.016 -10.594 -5.289 1 96.94 65 ILE B C 1
ATOM 1198 O O . ILE B 1 65 ? 11.977 -10.477 -6.055 1 96.94 65 ILE B O 1
ATOM 1202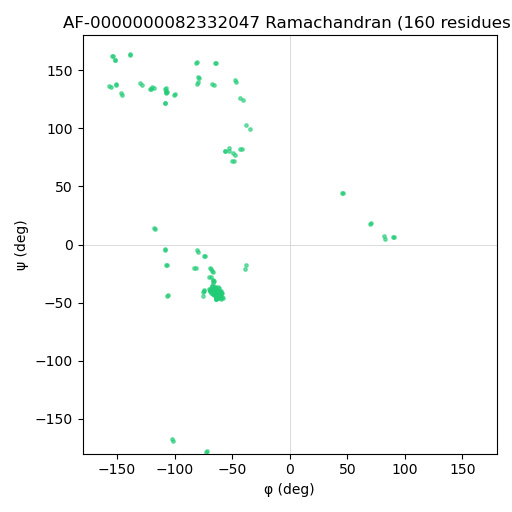 N N . VAL B 1 66 ? 10.859 -11.625 -4.457 1 96 66 VAL B N 1
ATOM 1203 C CA . VAL B 1 66 ? 11.734 -12.789 -4.523 1 96 66 VAL B CA 1
ATOM 1204 C C . VAL B 1 66 ? 10.969 -13.984 -5.098 1 96 66 VAL B C 1
ATOM 1206 O O . VAL B 1 66 ? 9.93 -14.375 -4.559 1 96 66 VAL B O 1
ATOM 1209 N N . ARG B 1 67 ? 11.547 -14.453 -6.18 1 92.81 67 ARG B N 1
ATOM 1210 C CA . ARG B 1 67 ? 10.945 -15.633 -6.809 1 92.81 67 ARG B CA 1
ATOM 1211 C C . ARG B 1 67 ? 12.008 -16.469 -7.523 1 92.81 67 ARG B C 1
ATOM 1213 O O . ARG B 1 67 ? 12.82 -15.93 -8.273 1 92.81 67 ARG B O 1
ATOM 1220 N N . HIS B 1 68 ? 11.867 -17.828 -7.312 1 90.62 68 HIS B N 1
ATOM 1221 C CA . HIS B 1 68 ? 12.766 -18.766 -7.98 1 90.62 68 HIS B CA 1
ATOM 1222 C C . HIS B 1 68 ? 14.211 -18.312 -7.875 1 90.62 68 HIS B C 1
ATOM 1224 O O . HIS B 1 68 ? 14.922 -18.25 -8.883 1 90.62 68 HIS B O 1
ATOM 1230 N N . ARG B 1 69 ? 14.688 -17.859 -6.738 1 92.88 69 ARG B N 1
ATOM 1231 C CA . ARG B 1 69 ? 16.062 -17.5 -6.387 1 92.88 69 ARG B CA 1
ATOM 1232 C C . ARG B 1 69 ? 16.484 -16.219 -7.094 1 92.88 69 ARG B C 1
ATOM 1234 O O . ARG B 1 69 ? 17.672 -16.016 -7.371 1 92.88 69 ARG B O 1
ATOM 1241 N N . THR B 1 70 ? 15.422 -15.531 -7.52 1 95.44 70 THR B N 1
ATOM 1242 C CA . THR B 1 70 ? 15.688 -14.234 -8.125 1 95.44 70 THR B CA 1
ATOM 1243 C C . THR B 1 70 ? 14.992 -13.125 -7.344 1 95.44 70 THR B C 1
ATOM 1245 O O . THR B 1 70 ? 13.836 -13.273 -6.93 1 95.44 70 THR B O 1
ATOM 1248 N N . ILE B 1 71 ? 15.758 -12.109 -7.145 1 96.5 71 ILE B N 1
ATOM 1249 C CA . ILE B 1 71 ? 15.227 -10.891 -6.539 1 96.5 71 ILE B CA 1
ATOM 1250 C C . ILE B 1 71 ? 15.117 -9.797 -7.598 1 96.5 71 ILE B C 1
ATOM 1252 O O . ILE B 1 71 ? 16.078 -9.547 -8.344 1 96.5 71 ILE B O 1
ATOM 1256 N N . TYR B 1 72 ? 13.945 -9.148 -7.621 1 96.94 72 TYR B N 1
ATOM 1257 C CA . TYR B 1 72 ? 13.836 -8.125 -8.648 1 96.94 72 TYR B CA 1
ATOM 1258 C C . TYR B 1 72 ? 12.867 -7.023 -8.227 1 96.94 72 TYR B C 1
ATOM 1260 O O . TYR B 1 72 ? 12.031 -7.23 -7.34 1 96.94 72 TYR B O 1
ATOM 1268 N N . CYS B 1 73 ? 12.984 -5.926 -8.797 1 98.06 73 CYS B N 1
ATOM 1269 C CA . CYS B 1 73 ? 12.086 -4.793 -8.609 1 98.06 73 CYS B CA 1
ATOM 1270 C C . CYS B 1 73 ? 11.086 -4.691 -9.758 1 98.06 73 CYS B C 1
ATOM 1272 O O . CYS B 1 73 ? 11.477 -4.574 -10.914 1 98.06 73 CYS B O 1
ATOM 1274 N N . PRO B 1 74 ? 9.938 -4.602 -9.5 1 96.25 74 PRO B N 1
ATOM 1275 C CA . PRO B 1 74 ? 8.938 -4.551 -10.57 1 96.25 74 PRO B CA 1
ATOM 1276 C C . PRO B 1 74 ? 8.82 -3.164 -11.203 1 96.25 74 PRO B C 1
ATOM 1278 O O . PRO B 1 74 ? 8.156 -3.006 -12.234 1 96.25 74 PRO B O 1
ATOM 1281 N N . SER B 1 75 ? 9.492 -2.164 -10.672 1 96.81 75 SER B N 1
ATOM 1282 C CA . SER B 1 75 ? 9.336 -0.796 -11.156 1 96.81 75 SER B CA 1
ATOM 1283 C C . SER B 1 75 ? 10.539 -0.361 -11.984 1 96.81 75 SER B C 1
ATOM 1285 O O . SER B 1 75 ? 10.375 0.292 -13.016 1 96.81 75 SER B O 1
ATOM 1287 N N . CYS B 1 76 ? 11.688 -0.727 -11.414 1 96.81 76 CYS B N 1
ATOM 1288 C CA . CYS B 1 76 ? 12.859 -0.218 -12.125 1 96.81 76 CYS B CA 1
ATOM 1289 C C . CYS B 1 76 ? 13.586 -1.341 -12.859 1 96.81 76 CYS B C 1
ATOM 1291 O O . CYS B 1 76 ? 14.648 -1.123 -13.438 1 96.81 76 CYS B O 1
ATOM 1293 N N . ARG B 1 77 ? 13.297 -2.51 -12.797 1 88.81 77 ARG B N 1
ATOM 1294 C CA . ARG B 1 77 ? 13.75 -3.686 -13.531 1 88.81 77 ARG B CA 1
ATOM 1295 C C . ARG B 1 77 ? 15.07 -4.211 -12.969 1 88.81 77 ARG B C 1
ATOM 1297 O O . ARG B 1 77 ? 15.75 -5.012 -13.609 1 88.81 77 ARG B O 1
ATOM 1304 N N . TYR B 1 78 ? 15.492 -3.65 -11.883 1 96.25 78 TYR B N 1
ATOM 1305 C CA . TYR B 1 78 ? 16.594 -4.297 -11.164 1 96.25 78 TYR B CA 1
ATOM 1306 C C . TYR B 1 78 ? 16.328 -5.789 -11.008 1 96.25 78 TYR B C 1
ATOM 1308 O O . TYR B 1 78 ? 15.195 -6.207 -10.75 1 96.25 78 TYR B O 1
ATOM 1316 N N . ARG B 1 79 ? 17.328 -6.582 -11.125 1 95.69 79 ARG B N 1
ATOM 1317 C CA . ARG B 1 79 ? 17.203 -8.031 -11 1 95.69 79 ARG B CA 1
ATOM 1318 C C . ARG B 1 79 ? 18.547 -8.656 -10.609 1 95.69 79 ARG B C 1
ATOM 1320 O O . ARG B 1 79 ? 19.594 -8.266 -11.117 1 95.69 79 ARG B O 1
ATOM 1327 N N . ARG B 1 80 ? 18.453 -9.555 -9.695 1 95.69 80 ARG B N 1
ATOM 1328 C CA . ARG B 1 80 ? 19.641 -10.258 -9.227 1 95.69 80 ARG B CA 1
ATOM 1329 C C . ARG B 1 80 ? 19.312 -11.695 -8.844 1 95.69 80 ARG B C 1
ATOM 1331 O O . ARG B 1 80 ? 18.281 -11.953 -8.227 1 95.69 80 ARG B O 1
ATOM 1338 N N . THR B 1 81 ? 20.062 -12.633 -9.328 1 94.06 81 THR B N 1
ATOM 1339 C CA . THR B 1 81 ? 19.906 -14.023 -8.938 1 94.06 81 THR B CA 1
ATOM 1340 C C . THR B 1 81 ? 20.578 -14.297 -7.598 1 94.06 81 THR B C 1
ATOM 1342 O O . THR B 1 81 ? 21.672 -13.789 -7.34 1 94.06 81 THR B O 1
ATOM 1345 N N . ILE B 1 82 ? 19.922 -15.086 -6.688 1 86 82 ILE B N 1
ATOM 1346 C CA . ILE B 1 82 ? 20.5 -15.414 -5.387 1 86 82 ILE B CA 1
ATOM 1347 C C . ILE B 1 82 ? 20.906 -16.891 -5.352 1 86 82 ILE B C 1
ATOM 1349 O O . ILE B 1 82 ? 20.297 -17.719 -6.035 1 86 82 ILE B O 1
#

Secondary structure (DSSP, 8-state):
--------HHHHHHHHHHHHHHHHHHHHHHHHHHHHHHHHHHHHHHT-TTEEEEEE-TTSS-EEEEETTEEE-TTT--EEE-/--------HHHHHHHHHHHHHHHHHHHHHHHHHHHHHHHHHHHHHHT-TTEEEEEE-TTSS-EEEEETTEEE-TTT--EEE-